Protein AF-A0A498QT45-F1 (afdb_monomer)

Radius of gyration: 14.5 Å; Cα contacts (8 Å, |Δi|>4): 185; chains: 1; bounding box: 38×26×42 Å

InterPro domains:
  IPR028953 Immunity protein IFT-like [PF15598] (2-113)

Structure (mmCIF, N/CA/C/O backbone):
data_AF-A0A498QT45-F1
#
_entry.id   AF-A0A498QT45-F1
#
loop_
_atom_site.group_PDB
_atom_site.id
_atom_site.type_symbol
_atom_site.label_atom_id
_atom_site.label_alt_id
_atom_site.label_comp_id
_atom_site.label_asym_id
_atom_site.label_entity_id
_atom_site.label_seq_id
_atom_site.pdbx_PDB_ins_code
_atom_site.Cartn_x
_atom_site.Cartn_y
_atom_site.Cartn_z
_atom_site.occupancy
_atom_site.B_iso_or_equiv
_atom_site.auth_seq_id
_atom_site.auth_comp_id
_atom_site.auth_asym_id
_atom_site.auth_atom_id
_atom_site.pdbx_PDB_model_num
ATOM 1 N N . MET A 1 1 ? 22.114 -1.748 15.831 1.00 70.56 1 MET A N 1
ATOM 2 C CA . MET A 1 1 ? 20.690 -1.880 15.454 1.00 70.56 1 MET A CA 1
ATOM 3 C C . MET A 1 1 ? 19.897 -1.019 16.423 1.00 70.56 1 MET A C 1
ATOM 5 O O . MET A 1 1 ? 20.244 -1.027 17.597 1.00 70.56 1 MET A O 1
ATOM 9 N N . GLY A 1 2 ? 18.968 -0.200 15.927 1.00 89.06 2 GLY A N 1
ATOM 10 C CA . GLY A 1 2 ? 18.097 0.628 16.772 1.00 89.06 2 GLY A CA 1
ATOM 11 C C . GLY A 1 2 ? 16.901 -0.167 17.312 1.00 89.06 2 GLY A C 1
ATOM 12 O O . GLY A 1 2 ? 16.782 -1.348 16.981 1.00 89.06 2 GLY A O 1
ATOM 13 N N . PRO A 1 3 ? 16.035 0.459 18.126 1.00 92.56 3 PRO A N 1
ATOM 14 C CA . PRO A 1 3 ? 14.794 -0.164 18.578 1.00 92.56 3 PRO A CA 1
ATOM 15 C C . PRO A 1 3 ? 13.877 -0.506 17.395 1.00 92.56 3 PRO A C 1
ATOM 17 O O . PRO A 1 3 ? 13.946 0.116 16.334 1.00 92.56 3 PRO A O 1
ATOM 20 N N . GLU A 1 4 ? 13.019 -1.508 17.581 1.00 92.00 4 GLU A N 1
ATOM 21 C CA . GLU A 1 4 ? 11.985 -1.836 16.602 1.00 92.00 4 GLU A CA 1
ATOM 22 C C . GLU A 1 4 ? 10.940 -0.719 16.526 1.00 92.00 4 GLU A C 1
ATOM 24 O O . GLU A 1 4 ? 10.606 -0.070 17.520 1.00 92.00 4 GLU A O 1
ATOM 29 N N . HIS A 1 5 ? 10.418 -0.498 15.322 1.00 89.81 5 HIS A N 1
ATOM 30 C CA . HIS A 1 5 ? 9.399 0.506 15.062 1.00 89.81 5 HIS A CA 1
ATOM 31 C C . HIS A 1 5 ? 8.236 -0.128 14.313 1.00 89.81 5 HIS A C 1
ATOM 33 O O . HIS A 1 5 ? 8.436 -0.888 13.366 1.00 89.81 5 HIS A O 1
ATOM 39 N N . PHE A 1 6 ? 7.018 0.223 14.723 1.00 93.88 6 PHE A N 1
ATOM 40 C CA . PHE A 1 6 ? 5.808 -0.198 14.034 1.00 93.88 6 PHE A CA 1
ATOM 41 C C . PHE A 1 6 ? 5.762 0.403 12.626 1.00 93.88 6 PHE A C 1
ATOM 43 O O . PHE A 1 6 ? 5.891 1.618 12.461 1.00 93.88 6 PHE A O 1
ATOM 50 N N . ILE A 1 7 ? 5.561 -0.451 11.624 1.00 93.38 7 ILE A N 1
ATOM 51 C CA . ILE A 1 7 ? 5.516 -0.050 10.216 1.00 93.38 7 ILE A CA 1
ATOM 52 C C . ILE A 1 7 ? 4.100 -0.167 9.664 1.00 93.38 7 ILE A C 1
ATOM 54 O O . ILE A 1 7 ? 3.571 0.807 9.137 1.00 93.38 7 ILE A O 1
ATOM 58 N N . LEU A 1 8 ? 3.506 -1.356 9.758 1.00 97.44 8 LEU A N 1
ATOM 59 C CA . LEU A 1 8 ? 2.193 -1.637 9.202 1.00 97.44 8 LEU A CA 1
ATOM 60 C C . LEU A 1 8 ? 1.561 -2.830 9.923 1.00 97.44 8 LEU A C 1
ATOM 62 O O . LEU A 1 8 ? 2.251 -3.809 10.205 1.00 97.44 8 LEU A O 1
ATOM 66 N N . ALA A 1 9 ? 0.248 -2.779 10.114 1.00 98.19 9 ALA A N 1
ATOM 67 C CA . ALA A 1 9 ? -0.596 -3.942 10.349 1.00 98.19 9 ALA A CA 1
ATOM 68 C C . ALA A 1 9 ? -1.752 -3.948 9.341 1.00 98.19 9 ALA A C 1
ATOM 70 O O . ALA A 1 9 ? -2.197 -2.895 8.889 1.00 98.19 9 ALA A O 1
ATOM 71 N N . ALA A 1 10 ? -2.250 -5.127 8.986 1.00 98.25 10 ALA A N 1
ATOM 72 C CA . ALA A 1 10 ? -3.431 -5.283 8.145 1.00 98.25 10 ALA A CA 1
ATOM 73 C C . ALA A 1 10 ? -4.184 -6.563 8.540 1.00 98.25 10 ALA A C 1
ATOM 75 O O . ALA A 1 10 ? -3.547 -7.520 8.984 1.00 98.25 10 ALA A O 1
ATOM 76 N N . PRO A 1 11 ? -5.517 -6.611 8.375 1.00 97.44 11 PRO A N 1
ATOM 77 C CA . PRO A 1 11 ? -6.318 -7.774 8.750 1.00 97.44 11 PRO A CA 1
ATOM 78 C C . PRO A 1 11 ? -6.206 -8.941 7.757 1.00 97.44 11 PRO A C 1
ATOM 80 O O . PRO A 1 11 ? -6.685 -10.032 8.057 1.00 97.44 11 PRO A O 1
ATOM 83 N N . SER A 1 12 ? -5.607 -8.740 6.576 1.00 97.19 12 SER A N 1
ATOM 84 C CA . SER A 1 12 ? -5.450 -9.778 5.553 1.00 97.19 12 SER A CA 1
ATOM 85 C C . SER A 1 12 ? -4.010 -9.885 5.052 1.00 97.19 12 SER A C 1
ATOM 87 O O . SER A 1 12 ? -3.308 -8.884 4.882 1.00 97.19 12 SER A O 1
ATOM 89 N N . MET A 1 13 ? -3.585 -11.118 4.762 1.00 97.44 13 MET A N 1
ATOM 90 C CA . MET A 1 13 ? -2.274 -11.382 4.162 1.00 97.44 13 MET A CA 1
ATOM 91 C C . MET A 1 13 ? -2.156 -10.827 2.741 1.00 97.44 13 MET A C 1
ATOM 93 O O . MET A 1 13 ? -1.094 -10.328 2.393 1.00 97.44 13 MET A O 1
ATOM 97 N N . ASP A 1 14 ? -3.242 -10.813 1.963 1.00 97.00 14 ASP A N 1
ATOM 98 C CA . ASP A 1 14 ? -3.266 -10.187 0.631 1.00 97.00 14 ASP A CA 1
ATOM 99 C C . ASP A 1 14 ? -2.838 -8.707 0.689 1.00 97.00 14 ASP A C 1
ATOM 101 O O . ASP A 1 14 ? -1.993 -8.263 -0.091 1.00 97.00 14 ASP A O 1
ATOM 105 N N . THR A 1 15 ? -3.325 -7.951 1.680 1.00 98.06 15 THR A N 1
ATOM 106 C CA . THR A 1 15 ? -2.898 -6.560 1.893 1.00 98.06 15 THR A CA 1
ATOM 107 C C . THR A 1 15 ? -1.417 -6.465 2.264 1.00 98.06 15 THR A C 1
ATOM 109 O O . THR A 1 15 ? -0.708 -5.596 1.750 1.00 98.06 15 THR A O 1
ATOM 112 N N . ILE A 1 16 ? -0.930 -7.354 3.138 1.00 98.25 16 ILE A N 1
ATOM 113 C CA . ILE A 1 16 ? 0.484 -7.398 3.542 1.00 98.25 16 ILE A CA 1
ATOM 114 C C . ILE A 1 16 ? 1.396 -7.711 2.347 1.00 98.25 16 ILE A C 1
ATOM 116 O O . ILE A 1 16 ? 2.438 -7.075 2.176 1.00 98.25 16 ILE A O 1
ATOM 120 N N . GLU A 1 17 ? 1.007 -8.647 1.486 1.00 98.19 17 GLU A N 1
ATOM 121 C CA . GLU A 1 17 ? 1.771 -9.001 0.291 1.00 98.19 17 GLU A CA 1
ATOM 122 C C . GLU A 1 17 ? 1.822 -7.837 -0.702 1.00 98.19 17 GLU A C 1
ATOM 124 O O . GLU A 1 17 ? 2.914 -7.419 -1.103 1.00 98.19 17 GLU A O 1
ATOM 129 N N . LYS A 1 18 ? 0.669 -7.238 -1.031 1.00 98.25 18 LYS A N 1
ATOM 130 C CA . LYS A 1 18 ? 0.596 -6.048 -1.898 1.00 98.25 18 LYS A CA 1
ATOM 131 C C . LYS A 1 18 ? 1.439 -4.898 -1.355 1.00 98.25 18 LYS A C 1
ATOM 133 O O . LYS A 1 18 ? 2.147 -4.234 -2.118 1.00 98.25 18 LYS A O 1
ATOM 138 N N . TYR A 1 19 ? 1.431 -4.701 -0.036 1.00 97.88 19 TYR A N 1
ATOM 139 C CA . TYR A 1 19 ? 2.299 -3.734 0.621 1.00 97.88 19 TYR A CA 1
ATOM 140 C C . TYR A 1 19 ? 3.782 -4.023 0.372 1.00 97.88 19 TYR A C 1
ATOM 142 O O . TYR A 1 19 ? 4.516 -3.123 -0.041 1.00 97.88 19 TYR A O 1
ATOM 150 N N . PHE A 1 20 ? 4.243 -5.258 0.584 1.00 97.94 20 PHE A N 1
ATOM 151 C CA . PHE A 1 20 ? 5.652 -5.596 0.393 1.00 97.94 20 PHE A CA 1
ATOM 152 C C . PHE A 1 20 ? 6.092 -5.494 -1.067 1.00 97.94 20 PHE A C 1
ATOM 154 O O . PHE A 1 20 ? 7.143 -4.901 -1.336 1.00 97.94 20 PHE A O 1
ATOM 161 N N . PHE A 1 21 ? 5.292 -5.988 -2.015 1.00 97.00 21 PHE A N 1
ATOM 162 C CA . PHE A 1 21 ? 5.597 -5.847 -3.440 1.00 97.00 21 PHE A CA 1
ATOM 163 C C . PHE A 1 21 ? 5.678 -4.374 -3.851 1.00 97.00 21 PHE A C 1
ATOM 165 O O . PHE A 1 21 ? 6.669 -3.957 -4.457 1.00 97.00 21 PHE A O 1
ATOM 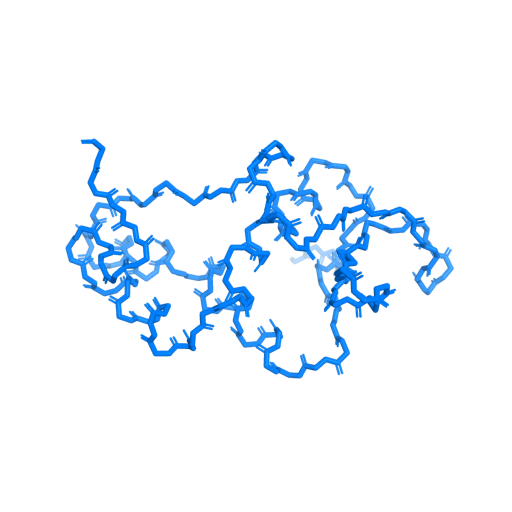172 N N . GLY A 1 22 ? 4.712 -3.554 -3.431 1.00 95.12 22 GLY A N 1
ATOM 173 C CA . GLY A 1 22 ? 4.727 -2.112 -3.670 1.00 95.12 22 GLY A CA 1
ATOM 174 C C . GLY A 1 22 ? 5.926 -1.400 -3.029 1.00 95.12 22 GLY A C 1
ATOM 175 O O . GLY A 1 22 ? 6.601 -0.593 -3.677 1.00 95.12 22 GLY A O 1
ATOM 176 N N . ARG A 1 23 ? 6.242 -1.722 -1.767 1.00 95.12 23 ARG A N 1
ATOM 177 C CA . ARG A 1 23 ? 7.352 -1.129 -0.997 1.00 95.12 23 ARG A CA 1
ATOM 178 C C . ARG A 1 23 ? 8.709 -1.434 -1.622 1.00 95.12 23 ARG A C 1
ATOM 180 O O . ARG A 1 23 ? 9.550 -0.538 -1.727 1.00 95.12 23 ARG A O 1
ATOM 187 N N . PHE A 1 24 ? 8.939 -2.678 -2.038 1.00 95.94 24 PHE A N 1
ATOM 188 C CA . PHE A 1 24 ? 10.239 -3.112 -2.554 1.00 95.94 24 PHE A CA 1
ATOM 189 C C . PHE A 1 24 ? 10.404 -2.934 -4.066 1.00 95.94 24 PHE A C 1
ATOM 191 O O . PHE A 1 24 ? 11.531 -3.019 -4.561 1.00 95.94 24 PHE A O 1
ATOM 198 N N . CYS A 1 25 ? 9.338 -2.579 -4.786 1.00 95.38 25 CYS A N 1
ATOM 199 C CA . CYS A 1 25 ? 9.347 -2.326 -6.225 1.00 95.38 25 CYS A CA 1
ATOM 200 C C 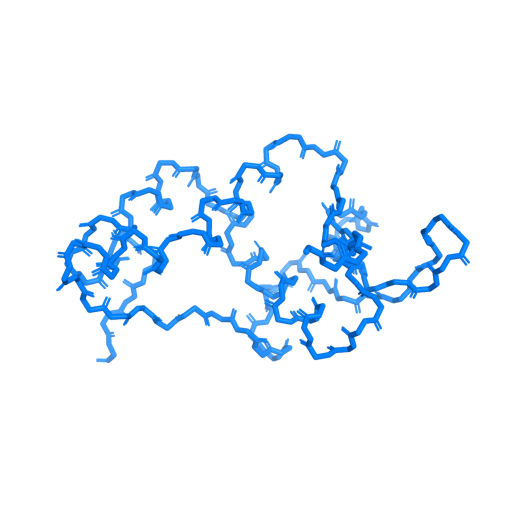. CYS A 1 25 ? 10.503 -1.419 -6.681 1.00 95.38 25 CYS A C 1
ATOM 202 O O . CYS A 1 25 ? 11.300 -1.784 -7.543 1.00 95.38 25 CYS A O 1
ATOM 204 N N . GLN A 1 26 ? 10.675 -0.252 -6.050 1.00 94.62 26 GLN A N 1
ATO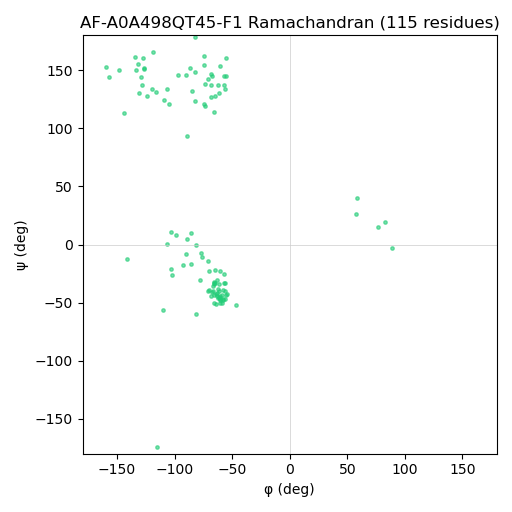M 205 C CA . GLN A 1 26 ? 11.741 0.696 -6.412 1.00 94.62 26 GLN A CA 1
ATOM 206 C C . GLN A 1 26 ? 13.147 0.144 -6.143 1.00 94.62 26 GLN A C 1
ATOM 208 O O . GLN A 1 26 ? 14.091 0.465 -6.866 1.00 94.62 26 GLN A O 1
ATOM 213 N N . ALA A 1 27 ? 13.308 -0.687 -5.109 1.00 96.62 27 ALA A N 1
ATOM 214 C CA . ALA A 1 27 ? 14.586 -1.326 -4.812 1.00 96.62 27 ALA A CA 1
ATOM 215 C C . ALA A 1 27 ? 14.929 -2.396 -5.860 1.00 96.62 27 ALA A C 1
ATOM 217 O O . ALA A 1 27 ? 16.082 -2.471 -6.289 1.00 96.62 27 ALA A O 1
ATOM 218 N N . ILE A 1 28 ? 13.934 -3.173 -6.306 1.00 95.56 28 ILE A N 1
ATOM 219 C CA . ILE A 1 28 ? 14.064 -4.136 -7.409 1.00 95.56 28 ILE A CA 1
ATOM 220 C C . ILE A 1 28 ? 14.465 -3.407 -8.695 1.00 95.56 28 ILE A C 1
ATOM 222 O O . ILE A 1 28 ? 15.464 -3.772 -9.314 1.00 95.56 28 ILE A O 1
ATOM 226 N N . ARG A 1 29 ? 13.752 -2.329 -9.046 1.00 96.94 29 ARG A N 1
ATOM 227 C CA . ARG A 1 29 ? 14.040 -1.508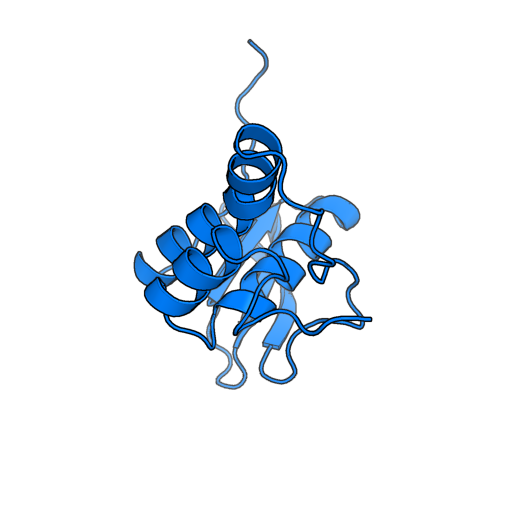 -10.232 1.00 96.94 29 ARG A CA 1
ATOM 228 C C . ARG A 1 29 ? 15.447 -0.934 -10.213 1.00 96.94 29 ARG A C 1
ATOM 230 O O . ARG A 1 29 ? 16.174 -1.079 -11.187 1.00 96.94 29 ARG A O 1
ATOM 237 N N . ARG A 1 30 ? 15.870 -0.369 -9.077 1.00 97.00 30 ARG A N 1
ATOM 238 C CA . ARG A 1 30 ? 17.227 0.167 -8.903 1.00 97.00 30 ARG A CA 1
ATOM 239 C C . ARG A 1 30 ? 18.302 -0.896 -9.128 1.00 97.00 30 ARG A C 1
ATOM 241 O O . ARG A 1 30 ? 19.293 -0.607 -9.782 1.00 97.00 30 ARG A O 1
ATOM 248 N N . LYS A 1 31 ? 18.121 -2.110 -8.593 1.00 97.50 31 LYS A N 1
ATOM 249 C CA . LYS A 1 31 ? 19.074 -3.220 -8.786 1.00 97.50 31 LYS A CA 1
ATOM 250 C C . LYS A 1 31 ? 19.164 -3.691 -10.242 1.00 97.50 31 LYS A C 1
ATOM 252 O O . LYS A 1 31 ? 20.155 -4.311 -10.598 1.00 97.50 31 LYS A O 1
ATOM 257 N N . ARG A 1 32 ? 18.134 -3.426 -11.045 1.00 96.62 32 ARG A N 1
ATOM 258 C CA . ARG A 1 32 ? 18.049 -3.773 -12.470 1.00 96.62 32 ARG A CA 1
ATOM 259 C C . ARG A 1 32 ? 18.282 -2.576 -13.395 1.00 96.62 32 ARG A C 1
ATOM 261 O O . ARG A 1 32 ? 17.986 -2.674 -14.576 1.00 96.62 32 ARG A O 1
ATOM 268 N N . GLU A 1 33 ? 18.742 -1.449 -12.849 1.00 97.31 33 GLU A N 1
ATOM 269 C CA . GLU A 1 33 ? 19.010 -0.216 -13.603 1.00 97.31 33 GLU A CA 1
ATOM 270 C C . GLU A 1 33 ? 17.786 0.329 -14.369 1.00 97.31 33 GLU A C 1
ATOM 272 O O . GLU A 1 33 ? 17.912 1.068 -15.343 1.00 97.31 33 GLU A O 1
ATOM 277 N N . LEU A 1 34 ? 16.576 0.013 -13.894 1.00 96.75 34 LEU A N 1
ATOM 278 C CA . LEU A 1 34 ? 15.333 0.500 -14.487 1.00 96.75 34 LEU A CA 1
ATOM 279 C C . LEU A 1 34 ? 15.000 1.924 -13.999 1.00 96.75 34 LEU A C 1
ATOM 281 O O . LEU A 1 34 ? 15.257 2.257 -12.833 1.00 96.75 34 LEU A O 1
ATOM 285 N N . PRO A 1 35 ? 14.350 2.761 -14.835 1.00 95.25 35 PRO A N 1
ATOM 286 C CA . PRO A 1 35 ? 13.908 4.098 -14.444 1.00 95.25 35 PRO A CA 1
ATOM 287 C C . PRO A 1 35 ? 13.019 4.091 -13.194 1.00 95.25 35 PRO A C 1
ATOM 289 O O . PRO A 1 35 ? 12.203 3.187 -13.000 1.00 95.25 35 PRO A O 1
ATOM 292 N N . ARG A 1 36 ? 13.125 5.122 -12.348 1.00 93.44 36 ARG A N 1
ATOM 293 C CA . ARG A 1 36 ? 12.259 5.263 -11.164 1.00 93.44 36 ARG A CA 1
ATOM 294 C C . ARG A 1 36 ? 10.817 5.557 -11.563 1.00 93.44 36 ARG A C 1
ATOM 296 O O . ARG A 1 36 ? 10.561 6.432 -12.386 1.00 93.44 36 ARG A O 1
ATOM 303 N N . LEU A 1 37 ? 9.882 4.901 -10.885 1.00 93.81 37 LEU A N 1
ATOM 304 C CA . LEU A 1 37 ? 8.447 5.136 -11.061 1.00 93.81 37 LEU A CA 1
ATOM 305 C C . LEU A 1 37 ? 7.962 6.276 -10.166 1.00 93.81 37 LEU A C 1
ATOM 307 O O . LEU A 1 37 ? 8.514 6.511 -9.089 1.00 93.81 37 LEU A O 1
ATOM 311 N N . ARG A 1 38 ? 6.911 6.979 -10.589 1.00 93.06 38 ARG A N 1
ATOM 312 C CA . ARG A 1 38 ? 6.202 7.940 -9.736 1.00 93.06 38 ARG A CA 1
ATOM 313 C C . ARG A 1 38 ? 5.097 7.211 -8.985 1.00 93.06 38 ARG A C 1
ATOM 315 O O . ARG A 1 38 ? 3.998 7.051 -9.498 1.00 93.06 38 ARG A O 1
ATOM 322 N N . ILE A 1 39 ? 5.424 6.760 -7.782 1.00 93.19 39 ILE A N 1
ATOM 323 C CA . ILE A 1 39 ? 4.466 6.126 -6.879 1.00 93.19 39 ILE A CA 1
ATOM 324 C C . ILE A 1 39 ? 3.740 7.225 -6.087 1.00 93.19 39 ILE A C 1
ATOM 326 O O . ILE A 1 39 ? 4.425 8.112 -5.567 1.00 93.19 39 ILE A O 1
ATOM 330 N N . PRO A 1 40 ? 2.399 7.188 -5.990 1.00 94.81 40 PRO A N 1
ATOM 331 C CA . PRO A 1 40 ? 1.633 8.104 -5.151 1.00 94.81 40 PRO A CA 1
ATOM 332 C C . PRO A 1 40 ? 2.080 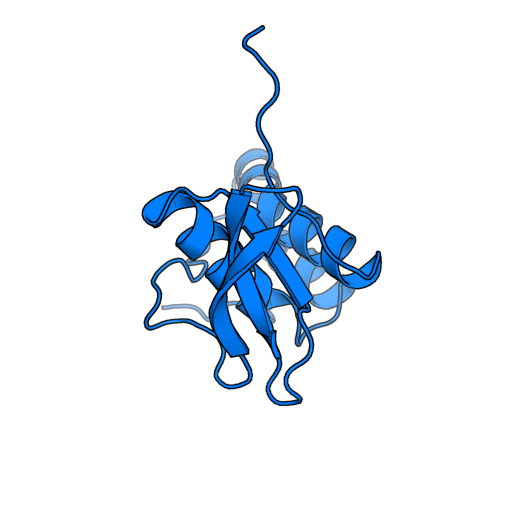8.059 -3.687 1.00 94.81 40 PRO A C 1
ATOM 334 O O . PRO A 1 40 ? 2.248 6.980 -3.120 1.00 94.81 40 PRO A O 1
ATOM 337 N N . VAL A 1 41 ? 2.270 9.230 -3.081 1.00 95.56 41 VAL A N 1
ATOM 338 C CA . VAL A 1 41 ? 2.651 9.365 -1.658 1.00 95.56 41 VAL A CA 1
ATOM 339 C C . VAL A 1 41 ? 1.960 10.534 -0.959 1.00 95.56 41 VAL A C 1
ATOM 341 O O . VAL A 1 41 ? 2.019 10.631 0.262 1.00 95.56 41 VAL A O 1
ATOM 344 N N . LEU A 1 42 ? 1.329 11.434 -1.713 1.00 96.56 42 LEU A N 1
ATOM 345 C CA . LEU A 1 42 ? 0.642 12.595 -1.159 1.00 96.56 42 LEU A CA 1
ATOM 346 C C . LEU A 1 42 ? -0.819 12.258 -0.868 1.00 96.56 42 LEU A C 1
ATOM 348 O O . LEU A 1 42 ? -1.437 11.492 -1.608 1.00 96.56 42 LEU A O 1
ATOM 352 N N . ARG A 1 43 ? -1.387 12.848 0.187 1.00 96.00 43 ARG A N 1
ATOM 353 C CA . ARG A 1 43 ? -2.757 12.554 0.638 1.00 96.00 43 ARG A CA 1
ATOM 354 C C . ARG A 1 43 ? -3.798 12.800 -0.456 1.00 96.00 43 ARG A C 1
ATOM 356 O O . ARG A 1 43 ? -4.776 12.071 -0.545 1.00 96.00 43 ARG A O 1
ATOM 363 N N . GLU A 1 44 ? -3.561 13.780 -1.319 1.00 96.50 44 GLU A N 1
ATOM 364 C CA . GLU A 1 44 ? -4.437 14.155 -2.434 1.00 96.50 44 GLU A CA 1
ATOM 365 C C . GLU A 1 44 ? -4.439 13.107 -3.558 1.00 96.50 44 GLU A C 1
ATOM 367 O O . GLU A 1 44 ? -5.296 13.135 -4.435 1.00 96.50 44 GLU A O 1
ATOM 372 N N . GLN A 1 45 ? -3.474 12.184 -3.546 1.00 96.38 45 GLN A N 1
ATOM 373 C CA . GLN A 1 45 ? -3.347 11.085 -4.503 1.00 96.38 45 GLN A CA 1
ATOM 374 C C . GLN A 1 45 ? -3.909 9.766 -3.958 1.00 96.38 45 GLN A C 1
ATOM 376 O O . GLN A 1 45 ? -3.691 8.715 -4.565 1.00 96.38 45 GLN A O 1
ATOM 381 N N . LEU A 1 46 ? -4.577 9.803 -2.802 1.00 97.12 46 LEU A N 1
ATOM 382 C CA . LEU A 1 46 ? -5.231 8.639 -2.222 1.00 97.12 46 LEU A CA 1
ATOM 383 C C . LEU A 1 46 ? -6.245 8.058 -3.215 1.00 97.12 46 LEU A C 1
ATOM 385 O O . LEU A 1 46 ? -6.986 8.798 -3.866 1.00 97.12 46 LEU A O 1
ATOM 389 N N . ALA A 1 47 ? -6.274 6.731 -3.340 1.00 96.12 47 ALA A N 1
ATOM 390 C CA . ALA A 1 47 ? -7.219 6.087 -4.240 1.00 96.12 47 ALA A CA 1
ATOM 391 C C . ALA A 1 47 ? -8.677 6.384 -3.798 1.00 96.12 47 ALA A C 1
ATOM 393 O O . ALA A 1 47 ? -8.967 6.294 -2.605 1.00 96.12 47 ALA A O 1
ATOM 394 N N . PRO A 1 48 ? -9.609 6.697 -4.726 1.00 93.06 48 PRO A N 1
ATOM 395 C CA . PRO A 1 48 ? -10.930 7.258 -4.396 1.00 93.06 48 PRO A CA 1
ATOM 396 C C . PRO A 1 48 ? -11.805 6.435 -3.442 1.00 93.06 48 PRO A C 1
ATOM 398 O O . PRO A 1 48 ? -12.657 6.992 -2.760 1.00 93.06 48 PRO A O 1
ATOM 401 N N . ASN A 1 49 ? -11.604 5.116 -3.389 1.00 94.81 49 ASN A N 1
ATOM 402 C CA . ASN A 1 49 ? -12.392 4.206 -2.551 1.00 94.81 49 ASN A CA 1
ATOM 403 C C . ASN A 1 49 ? -11.859 4.097 -1.115 1.00 94.81 49 ASN A C 1
ATOM 405 O O . ASN A 1 49 ? -12.288 3.219 -0.369 1.00 94.81 49 ASN A O 1
ATOM 409 N N . PHE A 1 50 ? -10.911 4.954 -0.734 1.00 97.75 50 PHE A N 1
ATOM 410 C CA . PHE A 1 50 ? -10.300 4.938 0.583 1.00 97.75 50 PHE A CA 1
ATOM 411 C C . PHE A 1 50 ? -10.263 6.327 1.211 1.00 97.75 50 PHE A C 1
ATOM 413 O O . PHE A 1 50 ? -10.206 7.348 0.530 1.00 97.75 50 PHE A O 1
ATOM 420 N N . HIS A 1 51 ? -10.221 6.353 2.537 1.00 97.88 51 HIS A N 1
ATOM 421 C CA . HIS A 1 51 ? -9.856 7.530 3.316 1.00 97.88 51 HIS A CA 1
ATOM 422 C C . HIS A 1 51 ? -8.877 7.142 4.427 1.00 97.88 51 HIS A C 1
ATOM 424 O O . HIS A 1 51 ? -8.741 5.968 4.771 1.00 97.88 51 HIS A O 1
ATOM 430 N N . ILE A 1 52 ? -8.167 8.132 4.967 1.00 98.19 52 ILE A N 1
ATOM 431 C CA . ILE A 1 52 ? -7.264 7.948 6.107 1.00 98.19 52 ILE A CA 1
ATOM 432 C C . ILE A 1 52 ? -7.882 8.620 7.323 1.00 98.19 52 ILE A C 1
ATOM 434 O O . ILE A 1 52 ? -8.144 9.827 7.298 1.00 98.19 52 ILE A O 1
ATOM 438 N N . ASP A 1 53 ? -8.047 7.835 8.375 1.00 97.69 53 ASP A N 1
ATOM 439 C CA . ASP A 1 53 ? -8.575 8.243 9.670 1.00 97.69 53 ASP A CA 1
ATOM 440 C C . ASP A 1 53 ? -7.525 8.026 10.772 1.00 97.69 53 ASP A C 1
ATOM 442 O O . ASP A 1 53 ? -6.519 7.347 10.548 1.00 97.69 53 ASP A O 1
ATOM 446 N N . ILE A 1 54 ? -7.738 8.603 11.952 1.00 97.94 54 ILE A N 1
ATOM 447 C CA . ILE A 1 54 ? -6.925 8.330 13.143 1.00 97.94 54 ILE A CA 1
ATOM 448 C C . ILE A 1 54 ? -7.746 7.435 14.065 1.00 97.94 54 ILE A C 1
ATOM 450 O O . ILE A 1 54 ? -8.845 7.804 14.470 1.00 97.94 54 ILE A O 1
ATOM 454 N N . ARG A 1 55 ? -7.223 6.250 14.383 1.00 97.31 55 ARG A N 1
ATOM 455 C CA . ARG A 1 55 ? -7.879 5.293 15.281 1.00 97.31 55 ARG A CA 1
ATOM 456 C C . ARG A 1 55 ? -6.888 4.750 16.294 1.00 97.31 55 ARG A C 1
ATOM 458 O O . ARG A 1 55 ? -5.706 4.609 15.981 1.00 97.31 55 ARG A O 1
ATOM 465 N N . ASP A 1 56 ? -7.394 4.404 17.471 1.00 97.19 56 ASP A N 1
ATOM 466 C CA . ASP A 1 56 ? -6.623 3.639 18.442 1.00 97.19 56 ASP A CA 1
ATOM 467 C C . ASP A 1 56 ? -6.255 2.271 17.852 1.00 97.19 56 ASP A C 1
ATOM 469 O O . ASP A 1 56 ? -7.101 1.552 17.310 1.00 97.19 56 ASP A O 1
ATOM 473 N N . PHE A 1 57 ? -4.975 1.929 17.947 1.00 96.75 57 PHE A N 1
ATOM 474 C CA . PHE A 1 57 ? -4.469 0.601 17.651 1.00 96.75 57 PHE A CA 1
ATOM 475 C C . PHE A 1 57 ? -3.326 0.274 18.611 1.00 96.75 57 PHE A C 1
ATOM 477 O O . PHE A 1 57 ? -2.256 0.894 18.568 1.00 96.75 57 PHE A O 1
ATOM 484 N N . GLU A 1 58 ? -3.573 -0.715 19.472 1.00 94.31 58 GLU A N 1
ATOM 485 C CA . GLU A 1 58 ? -2.676 -1.128 20.559 1.00 94.31 58 GLU A CA 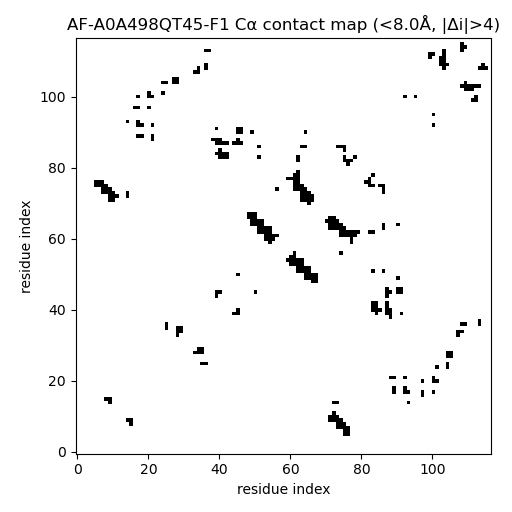1
ATOM 486 C C . GLU A 1 58 ? -2.368 0.014 21.548 1.00 94.31 58 GLU A C 1
ATOM 488 O O . GLU A 1 58 ? -1.235 0.165 22.007 1.00 94.31 58 GLU A O 1
ATOM 493 N N . GLY A 1 59 ? -3.376 0.833 21.882 1.00 95.19 59 GLY A N 1
ATOM 494 C CA . GLY A 1 59 ? -3.240 1.931 22.847 1.00 95.19 59 GLY A CA 1
ATOM 495 C C . GLY A 1 59 ? -2.520 3.167 22.300 1.00 95.19 59 GLY A C 1
ATOM 496 O O . GLY A 1 59 ? -2.052 4.003 23.076 1.00 95.19 59 GLY A O 1
ATOM 497 N N . VAL A 1 60 ? -2.365 3.262 20.976 1.00 95.88 60 VAL A N 1
ATOM 498 C CA . VAL A 1 60 ? -1.732 4.388 20.287 1.00 95.88 60 VAL A CA 1
ATOM 499 C C . VAL A 1 60 ? -2.637 4.849 19.153 1.00 95.88 60 VAL A C 1
ATOM 501 O O . VAL A 1 60 ? -3.027 4.048 18.305 1.00 95.88 60 VAL A O 1
ATOM 504 N N . ASP A 1 61 ? -2.890 6.153 19.083 1.00 97.75 61 ASP A N 1
ATOM 505 C CA . ASP A 1 61 ? -3.567 6.773 17.946 1.00 97.75 61 ASP A CA 1
ATOM 506 C C . ASP A 1 61 ? -2.697 6.667 16.689 1.00 97.75 61 ASP A C 1
ATOM 508 O O . ASP A 1 61 ? -1.602 7.236 16.598 1.00 97.75 61 ASP A O 1
ATOM 512 N N . ARG A 1 62 ? -3.177 5.909 15.703 1.00 98.12 62 ARG A N 1
ATOM 513 C CA . ARG A 1 62 ? -2.458 5.597 14.468 1.00 98.12 62 ARG A CA 1
ATOM 514 C C . ARG A 1 62 ? -3.279 5.935 13.240 1.00 98.12 62 ARG A C 1
ATOM 516 O O . ARG A 1 62 ? -4.509 5.879 13.235 1.00 98.12 62 ARG A O 1
ATOM 523 N N . LEU A 1 63 ? -2.568 6.240 12.158 1.00 98.50 63 LEU A N 1
ATOM 524 C CA . LEU A 1 63 ? -3.192 6.424 10.858 1.00 98.50 63 LEU A CA 1
ATOM 525 C C . LEU A 1 63 ? -3.724 5.085 10.359 1.00 98.50 63 LEU A C 1
ATOM 527 O O . LEU A 1 63 ? -2.983 4.106 10.270 1.00 98.50 63 LEU A O 1
ATOM 531 N N . THR A 1 64 ? -4.998 5.063 9.996 1.00 98.62 64 THR A N 1
ATOM 532 C CA . THR A 1 64 ? -5.695 3.871 9.526 1.00 98.62 64 THR A CA 1
ATOM 533 C C . THR A 1 64 ? -6.303 4.147 8.160 1.00 98.62 64 THR A C 1
ATOM 535 O O . THR A 1 64 ? -7.018 5.129 7.972 1.00 98.62 64 THR A O 1
ATOM 538 N N . LEU A 1 65 ? -6.013 3.278 7.195 1.00 98.62 65 LEU A N 1
ATOM 539 C CA . LEU A 1 65 ? -6.641 3.282 5.883 1.00 98.62 65 LEU A CA 1
ATOM 540 C C . LEU A 1 65 ? -7.981 2.557 5.986 1.00 98.62 65 LEU A C 1
ATOM 542 O O . LEU A 1 65 ? -8.038 1.396 6.397 1.00 98.62 65 LEU A O 1
ATOM 546 N N . ILE A 1 66 ? -9.045 3.253 5.608 1.00 98.38 66 ILE A N 1
ATOM 547 C CA . ILE A 1 66 ? -10.420 2.776 5.683 1.00 98.38 66 ILE A CA 1
ATOM 548 C C . ILE A 1 66 ? -10.985 2.680 4.269 1.00 98.38 66 ILE A C 1
ATOM 550 O O . ILE A 1 66 ? -10.856 3.609 3.471 1.00 98.38 66 ILE A O 1
ATOM 554 N N . SER A 1 67 ? -11.592 1.539 3.973 1.00 97.06 67 SER A N 1
ATOM 555 C CA . SER A 1 67 ? -12.297 1.234 2.730 1.00 97.06 67 SER A CA 1
ATOM 556 C C . SER A 1 67 ? -13.660 1.950 2.664 1.00 97.06 67 SER A C 1
ATOM 558 O O . SER A 1 67 ? -14.195 2.396 3.680 1.00 97.06 67 SER A O 1
ATOM 560 N N . SER A 1 68 ? -14.247 2.074 1.471 1.00 94.00 68 SER A N 1
ATOM 561 C CA . SER A 1 68 ? -15.553 2.718 1.253 1.00 94.00 68 SER A CA 1
ATOM 562 C C . SER A 1 68 ? -16.716 2.046 1.991 1.00 94.00 68 SER A C 1
ATOM 564 O O . SER A 1 68 ? -17.728 2.690 2.251 1.00 94.00 68 SER A O 1
ATOM 566 N N . ASP A 1 69 ? -16.581 0.766 2.340 1.00 94.06 69 ASP A N 1
ATOM 567 C CA . ASP A 1 69 ? -17.540 0.023 3.170 1.00 94.06 69 ASP A CA 1
ATOM 568 C C . ASP A 1 69 ? -17.365 0.266 4.686 1.00 94.06 69 ASP A C 1
ATOM 570 O O . ASP A 1 69 ? -18.115 -0.276 5.495 1.00 94.06 69 ASP A O 1
ATOM 574 N N . GLY A 1 70 ? -16.385 1.087 5.082 1.00 95.06 70 GLY A N 1
ATOM 575 C CA . GLY A 1 70 ? -16.066 1.409 6.472 1.00 95.06 70 GLY A CA 1
ATOM 576 C C . GLY A 1 70 ? -15.069 0.455 7.141 1.00 95.06 70 GLY A C 1
ATOM 577 O O . GLY A 1 70 ? -14.679 0.701 8.289 1.00 95.06 70 GLY A O 1
ATOM 578 N N . ALA A 1 71 ? -14.618 -0.601 6.456 1.00 96.56 71 ALA A N 1
ATOM 579 C CA . ALA A 1 71 ? -13.659 -1.553 7.003 1.00 96.56 71 ALA A CA 1
ATOM 580 C C . ALA A 1 71 ? -12.241 -0.964 7.078 1.00 96.56 71 ALA A C 1
ATOM 582 O O . ALA A 1 71 ? -11.758 -0.323 6.141 1.00 96.56 71 ALA A O 1
ATOM 583 N N . ALA A 1 72 ? -11.539 -1.220 8.184 1.00 97.75 72 ALA A N 1
ATOM 584 C CA . ALA A 1 72 ? -10.117 -0.911 8.286 1.00 97.75 72 ALA A CA 1
ATOM 585 C C . ALA A 1 72 ? -9.308 -1.921 7.468 1.00 97.75 72 ALA A C 1
ATOM 587 O O . ALA A 1 72 ? -9.368 -3.119 7.729 1.00 97.75 72 ALA A O 1
ATOM 588 N N . VAL A 1 73 ? -8.547 -1.437 6.486 1.00 98.00 73 VAL A N 1
ATOM 589 C CA . VAL A 1 73 ? -7.741 -2.278 5.584 1.00 98.00 73 VAL A CA 1
ATOM 590 C C . VAL A 1 73 ? -6.262 -2.283 5.943 1.00 98.00 73 VAL A C 1
ATOM 592 O O . VAL A 1 73 ? -5.583 -3.265 5.662 1.00 98.00 73 VAL A O 1
ATOM 595 N N . ALA A 1 74 ? -5.752 -1.228 6.580 1.00 98.56 74 ALA A N 1
ATOM 596 C CA . ALA A 1 74 ? -4.394 -1.204 7.113 1.00 98.56 74 ALA A CA 1
ATOM 597 C C . ALA A 1 74 ? -4.230 -0.124 8.187 1.00 98.56 74 ALA A C 1
ATOM 599 O O . ALA A 1 74 ? -4.892 0.908 8.139 1.00 98.56 74 ALA A O 1
ATOM 600 N N . VAL A 1 75 ? -3.299 -0.338 9.109 1.00 98.56 75 VAL A N 1
ATOM 601 C CA . VAL A 1 75 ? -2.868 0.615 10.136 1.00 98.56 75 VAL A CA 1
ATOM 602 C C . VAL A 1 75 ? -1.384 0.883 9.932 1.00 98.56 75 VAL A C 1
ATOM 604 O O . VAL A 1 75 ? -0.610 -0.054 9.758 1.00 98.56 75 VAL A O 1
ATOM 607 N N . SER A 1 76 ? -0.978 2.148 9.958 1.00 98.00 76 SER A N 1
ATOM 608 C CA . SER A 1 76 ? 0.411 2.585 9.801 1.00 98.00 76 SER A CA 1
ATOM 609 C C . SER A 1 76 ? 0.939 3.244 11.082 1.00 98.00 76 SER A C 1
ATOM 611 O O . SER A 1 76 ? 0.291 3.240 12.128 1.00 98.00 76 SER A O 1
ATOM 613 N N . SER A 1 77 ? 2.152 3.788 11.036 1.00 95.56 77 SER A N 1
ATOM 614 C CA . SER A 1 77 ? 2.709 4.610 12.111 1.00 95.56 77 SER A CA 1
ATOM 615 C C . SER A 1 77 ? 1.805 5.806 12.469 1.00 95.56 77 SER A C 1
ATOM 617 O O . SER A 1 77 ? 0.946 6.237 11.697 1.00 95.56 77 SER A O 1
ATOM 619 N N . SER A 1 78 ? 2.020 6.359 13.663 1.00 95.06 78 SER A N 1
ATOM 620 C CA . SER A 1 78 ? 1.398 7.611 14.117 1.00 95.06 78 SER A CA 1
ATOM 621 C C . SER A 1 78 ? 2.053 8.861 13.512 1.00 95.06 78 SER A C 1
ATOM 623 O O . SER A 1 78 ? 1.551 9.970 13.679 1.00 95.06 78 SER A O 1
ATOM 625 N N . ASP A 1 79 ? 3.170 8.701 12.796 1.00 95.38 79 ASP A N 1
ATOM 626 C CA . ASP A 1 79 ? 3.842 9.805 12.123 1.00 95.38 79 ASP A CA 1
ATOM 627 C C . ASP A 1 79 ? 3.045 10.237 10.888 1.00 95.38 79 ASP A C 1
ATOM 629 O O . ASP A 1 79 ? 2.844 9.466 9.946 1.00 95.38 79 ASP A O 1
ATOM 633 N N . SER A 1 80 ? 2.599 11.494 10.891 1.00 93.81 80 SER A N 1
ATOM 634 C CA . SER A 1 80 ? 1.670 12.018 9.890 1.00 93.81 80 SER A CA 1
ATOM 635 C C . SER A 1 80 ? 2.235 11.973 8.471 1.00 93.81 80 SER A C 1
ATOM 637 O O . SER A 1 80 ? 1.485 11.739 7.524 1.00 93.81 80 SER A O 1
ATOM 639 N N . VAL A 1 81 ? 3.546 12.158 8.310 1.00 95.50 81 VAL A N 1
ATOM 640 C CA . VAL A 1 81 ? 4.202 12.232 7.001 1.00 95.50 81 VAL A CA 1
ATOM 641 C C . VAL A 1 81 ? 4.463 10.835 6.447 1.00 95.50 81 VAL A C 1
ATOM 643 O O . VAL A 1 81 ? 3.962 10.485 5.377 1.00 95.50 81 VAL A O 1
ATOM 646 N N . THR A 1 82 ? 5.234 10.020 7.168 1.00 94.81 82 THR A N 1
ATOM 647 C CA . THR A 1 82 ? 5.601 8.671 6.723 1.00 94.81 82 THR A CA 1
ATOM 648 C C . THR A 1 82 ? 4.389 7.757 6.689 1.00 94.81 82 THR A C 1
ATOM 650 O O . THR A 1 82 ? 4.213 7.037 5.709 1.00 94.81 82 THR A O 1
ATOM 653 N N . GLY A 1 83 ? 3.506 7.831 7.686 1.00 96.81 83 GLY A N 1
ATOM 654 C CA . GLY A 1 83 ? 2.324 6.989 7.727 1.00 96.81 83 GLY A CA 1
ATOM 655 C C . GLY A 1 83 ? 1.337 7.314 6.608 1.00 96.81 83 GLY A C 1
ATOM 656 O O . GLY A 1 83 ? 0.843 6.395 5.959 1.00 96.81 83 GLY A O 1
ATOM 657 N N . THR A 1 84 ? 1.129 8.596 6.286 1.00 97.88 84 THR A N 1
ATOM 658 C CA . THR A 1 84 ? 0.314 8.979 5.119 1.00 97.88 84 THR A CA 1
ATOM 659 C C . THR A 1 84 ? 0.936 8.458 3.827 1.00 97.88 84 THR A C 1
ATOM 661 O O . THR A 1 84 ? 0.236 7.858 3.015 1.00 97.88 84 THR A O 1
ATOM 664 N N . ALA A 1 85 ? 2.249 8.626 3.643 1.00 97.00 85 ALA A N 1
ATOM 665 C CA . ALA A 1 85 ? 2.932 8.162 2.439 1.00 97.00 85 ALA A CA 1
ATOM 666 C C . ALA A 1 85 ? 2.851 6.636 2.256 1.00 97.00 85 ALA A C 1
ATOM 668 O O . ALA A 1 85 ? 2.697 6.165 1.126 1.00 97.00 85 ALA A O 1
ATOM 669 N N . GLU A 1 86 ? 2.936 5.858 3.340 1.00 97.06 86 GLU A N 1
ATOM 670 C CA . GLU A 1 86 ? 2.763 4.403 3.280 1.00 97.06 86 GLU A CA 1
ATOM 671 C C . GLU A 1 86 ? 1.325 4.003 2.938 1.00 97.06 86 GLU A C 1
ATOM 673 O O . GLU A 1 86 ? 1.125 3.160 2.062 1.00 97.06 86 GLU A O 1
ATOM 678 N N . LEU A 1 87 ? 0.321 4.632 3.555 1.00 98.19 87 LEU A N 1
ATOM 679 C CA . LEU A 1 87 ? -1.084 4.301 3.302 1.00 98.19 87 LEU A CA 1
ATOM 680 C C . LEU A 1 87 ? -1.559 4.736 1.911 1.00 98.19 87 LEU A C 1
ATOM 682 O O . LEU A 1 87 ? -2.267 3.980 1.249 1.00 98.19 87 LEU A O 1
ATOM 686 N N . VAL A 1 88 ? -1.136 5.909 1.428 1.00 98.00 88 VAL A N 1
ATOM 687 C CA . VAL A 1 88 ? -1.435 6.364 0.059 1.00 98.00 88 VAL A CA 1
ATOM 688 C C . VAL A 1 88 ? -0.851 5.387 -0.956 1.00 98.00 88 VAL A C 1
ATOM 690 O O . VAL A 1 88 ? -1.561 4.924 -1.850 1.00 98.00 88 VAL A O 1
ATOM 693 N N . LYS A 1 89 ? 0.419 5.011 -0.782 1.00 97.00 89 LYS A N 1
ATOM 694 C CA . LYS A 1 89 ? 1.081 4.017 -1.628 1.00 97.00 89 LYS A CA 1
ATOM 695 C C . LYS A 1 89 ? 0.342 2.684 -1.612 1.00 97.00 89 LYS A C 1
ATOM 697 O O . LYS A 1 89 ? 0.110 2.112 -2.671 1.00 97.00 89 LYS A O 1
ATOM 702 N N . LEU A 1 90 ? -0.023 2.186 -0.432 1.00 98.00 90 LEU A N 1
ATOM 703 C CA . LEU A 1 90 ? -0.757 0.932 -0.309 1.00 98.00 90 LEU A CA 1
ATOM 704 C C . LEU A 1 90 ? -2.112 1.009 -1.022 1.00 98.00 90 LEU A C 1
ATOM 706 O O . LEU A 1 90 ? -2.433 0.114 -1.797 1.00 98.00 90 LEU A O 1
ATOM 710 N N . SER A 1 91 ? -2.857 2.106 -0.852 1.00 97.75 91 SER A N 1
ATOM 711 C CA . SER A 1 91 ? -4.160 2.304 -1.504 1.00 97.75 91 SER A CA 1
ATOM 712 C C . SER A 1 91 ? -4.096 2.196 -3.033 1.00 97.75 91 SER A C 1
ATOM 714 O O . SER A 1 91 ? -5.023 1.678 -3.652 1.00 97.75 91 SER A O 1
ATOM 716 N N . PHE A 1 92 ? -2.979 2.617 -3.641 1.00 96.56 92 PHE A N 1
ATOM 717 C CA . PHE A 1 92 ? -2.745 2.491 -5.081 1.00 96.56 92 PHE A CA 1
ATOM 718 C C . PHE A 1 92 ? -2.640 1.024 -5.528 1.00 96.56 92 PHE A C 1
ATOM 720 O O . PHE A 1 92 ? -3.084 0.680 -6.620 1.00 96.56 92 PHE A O 1
ATOM 727 N N . PHE A 1 93 ? -2.092 0.153 -4.679 1.00 97.00 93 PHE A N 1
ATOM 728 C CA . PHE A 1 93 ? -1.876 -1.263 -4.982 1.00 97.00 93 PHE A CA 1
ATOM 729 C C . PHE A 1 93 ? -3.025 -2.182 -4.551 1.00 97.00 93 PHE A C 1
ATOM 731 O O . PHE A 1 93 ? -3.119 -3.300 -5.046 1.00 97.00 93 PHE A O 1
ATOM 738 N N . LEU A 1 94 ? -3.914 -1.742 -3.655 1.00 96.50 94 LEU A N 1
ATOM 739 C CA . LEU A 1 94 ? -4.996 -2.590 -3.136 1.00 96.50 94 LEU A CA 1
ATOM 740 C C . LEU A 1 94 ? -5.995 -3.047 -4.209 1.00 96.50 94 LEU A C 1
ATOM 742 O O . LEU A 1 94 ? -6.525 -4.154 -4.108 1.00 96.50 94 LEU A O 1
ATOM 746 N N . ASN A 1 95 ? -6.204 -2.229 -5.244 1.00 91.56 95 ASN A N 1
ATOM 747 C CA . ASN A 1 95 ? -7.188 -2.471 -6.305 1.00 91.56 95 ASN A CA 1
ATOM 748 C C . ASN A 1 95 ? -6.653 -3.283 -7.495 1.00 91.56 95 ASN A C 1
ATOM 750 O O . ASN A 1 95 ? -7.359 -3.429 -8.490 1.00 91.56 95 ASN A O 1
ATOM 754 N N . VAL A 1 96 ? -5.413 -3.767 -7.428 1.00 95.56 96 VAL A N 1
ATOM 755 C CA . VAL A 1 96 ? -4.765 -4.497 -8.525 1.00 95.56 96 VAL A CA 1
ATOM 756 C C . VAL A 1 96 ? -4.220 -5.828 -8.029 1.00 95.56 96 VAL A C 1
ATOM 758 O O . VAL A 1 96 ? -4.057 -6.042 -6.826 1.00 95.56 96 VAL A O 1
ATOM 761 N N . SER A 1 97 ? -3.970 -6.751 -8.949 1.00 96.56 97 SER A N 1
ATOM 762 C CA . SER A 1 97 ? -3.408 -8.061 -8.619 1.00 96.56 97 SER A CA 1
ATOM 763 C C . SER A 1 97 ? -1.914 -7.973 -8.293 1.00 96.56 97 SER A C 1
ATOM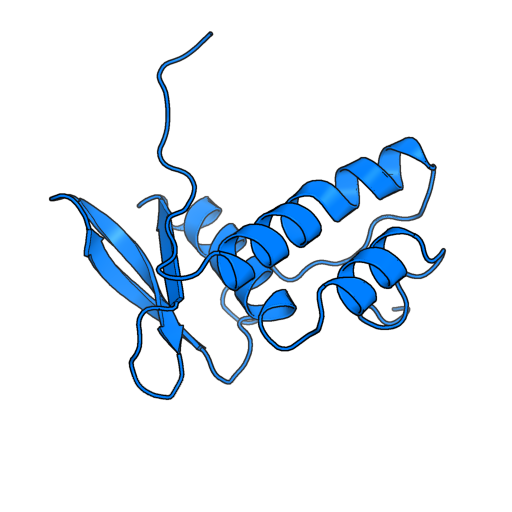 765 O O . SER A 1 97 ? -1.205 -7.084 -8.769 1.00 96.56 97 SER A O 1
ATOM 767 N N . ILE A 1 98 ? -1.404 -8.925 -7.506 1.00 96.88 98 ILE A N 1
ATOM 768 C CA . ILE A 1 98 ? 0.035 -9.027 -7.213 1.00 96.88 98 ILE A CA 1
ATOM 769 C C . ILE A 1 98 ? 0.847 -9.186 -8.506 1.00 96.88 98 ILE A C 1
ATOM 771 O O . ILE A 1 98 ? 1.888 -8.544 -8.652 1.00 96.88 98 ILE A O 1
ATOM 775 N N . ASP A 1 99 ? 0.347 -9.961 -9.470 1.00 97.62 99 ASP A N 1
ATOM 776 C CA . ASP A 1 99 ? 1.006 -10.164 -10.762 1.00 97.62 99 ASP A CA 1
ATOM 777 C C . ASP A 1 99 ? 1.160 -8.854 -11.546 1.00 97.62 99 ASP A C 1
ATOM 779 O O . ASP A 1 99 ? 2.221 -8.601 -12.116 1.00 97.62 99 ASP A O 1
ATOM 783 N N . GLU A 1 100 ? 0.159 -7.967 -11.525 1.00 97.69 100 GLU A N 1
ATOM 784 C CA . GLU A 1 100 ? 0.258 -6.644 -12.156 1.00 97.69 100 GLU A CA 1
ATOM 785 C C . GLU A 1 100 ? 1.283 -5.738 -11.461 1.00 97.69 100 GLU A C 1
ATOM 787 O O . GLU A 1 100 ? 1.992 -4.975 -12.133 1.00 97.69 100 GLU A O 1
ATOM 792 N N . ILE A 1 101 ? 1.401 -5.830 -10.130 1.00 97.38 101 ILE A N 1
ATOM 793 C CA . ILE A 1 101 ? 2.428 -5.108 -9.364 1.00 97.38 101 ILE A CA 1
ATOM 794 C C . ILE A 1 101 ? 3.809 -5.613 -9.770 1.00 97.38 101 ILE A C 1
ATOM 796 O O . ILE A 1 101 ? 4.672 -4.815 -10.138 1.00 97.38 101 ILE A O 1
ATOM 800 N N . VAL A 1 102 ? 4.015 -6.931 -9.749 1.00 97.38 102 VAL A N 1
ATOM 801 C CA . VAL A 1 102 ? 5.290 -7.559 -10.111 1.00 97.38 102 VAL A CA 1
ATOM 802 C C . VAL A 1 102 ? 5.665 -7.232 -11.554 1.00 97.38 102 VAL A C 1
ATOM 804 O O . VAL A 1 102 ? 6.790 -6.789 -11.793 1.00 97.38 102 VAL A O 1
ATOM 807 N N . ALA A 1 103 ? 4.731 -7.364 -12.499 1.00 97.50 103 ALA A N 1
ATOM 808 C CA . ALA A 1 103 ? 4.943 -7.008 -13.899 1.00 97.50 103 ALA A CA 1
ATOM 809 C C . ALA A 1 103 ? 5.392 -5.545 -14.037 1.00 97.50 103 ALA A C 1
ATOM 811 O O . ALA A 1 103 ? 6.421 -5.268 -14.653 1.00 97.50 103 ALA A O 1
ATOM 812 N N . SER A 1 104 ? 4.715 -4.621 -13.351 1.00 96.88 104 SER A N 1
ATOM 813 C CA . SER A 1 104 ? 5.075 -3.197 -13.347 1.00 96.88 104 SER A CA 1
ATOM 814 C C . SER A 1 104 ? 6.437 -2.914 -12.714 1.00 96.88 104 SER A C 1
ATOM 816 O O . SER A 1 104 ? 7.158 -2.008 -13.131 1.00 96.88 104 SER A O 1
ATOM 818 N N . CYS A 1 105 ? 6.846 -3.688 -11.711 1.00 95.88 105 CYS A N 1
ATOM 819 C CA . CYS A 1 105 ? 8.174 -3.546 -11.121 1.00 95.88 105 CYS A CA 1
ATOM 820 C C . CYS A 1 105 ? 9.296 -4.004 -12.058 1.00 95.88 105 CYS A C 1
ATOM 822 O O . CYS A 1 105 ? 10.430 -3.558 -11.886 1.00 95.88 105 CYS A O 1
ATOM 824 N N . LEU A 1 106 ? 8.996 -4.860 -13.035 1.00 96.88 106 LEU A N 1
ATOM 825 C CA . LEU A 1 106 ? 9.969 -5.428 -13.968 1.00 96.88 106 LEU A CA 1
ATOM 826 C C . LEU A 1 106 ? 9.939 -4.774 -15.356 1.00 96.88 106 LEU A C 1
ATOM 828 O O . LEU A 1 106 ? 10.934 -4.854 -16.071 1.00 96.88 106 LEU A O 1
ATOM 832 N N . ASP A 1 107 ? 8.840 -4.115 -15.721 1.00 96.94 107 ASP A N 1
ATOM 833 C CA . ASP A 1 107 ? 8.687 -3.429 -17.003 1.00 96.94 107 ASP A CA 1
ATOM 834 C C . ASP A 1 107 ? 9.548 -2.158 -17.098 1.00 96.94 107 ASP A C 1
ATOM 836 O O . ASP A 1 107 ? 9.659 -1.393 -16.137 1.00 96.94 107 ASP A O 1
ATOM 840 N N . GLN A 1 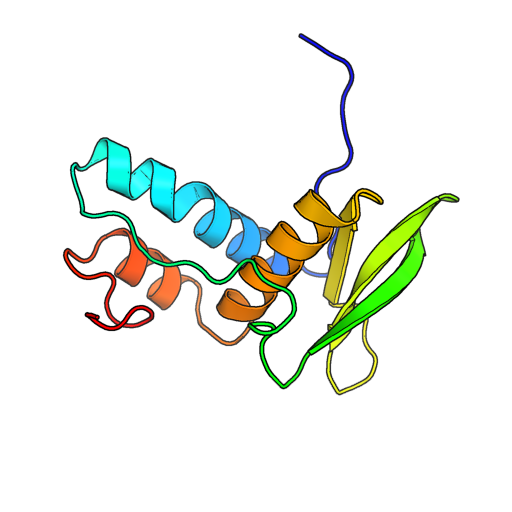108 ? 10.112 -1.870 -18.274 1.00 95.00 108 GLN A N 1
ATOM 841 C CA . GLN A 1 108 ? 10.974 -0.700 -18.491 1.00 95.00 108 GLN A CA 1
ATOM 842 C C . GLN A 1 108 ? 10.285 0.610 -18.077 1.00 95.00 108 GLN A C 1
ATOM 844 O O . GLN A 1 108 ? 10.884 1.438 -17.384 1.00 95.00 108 GLN A O 1
ATOM 849 N N . ASN A 1 109 ? 9.005 0.758 -18.418 1.00 93.56 109 ASN A N 1
ATOM 850 C CA . ASN A 1 109 ? 8.233 1.985 -18.227 1.00 93.5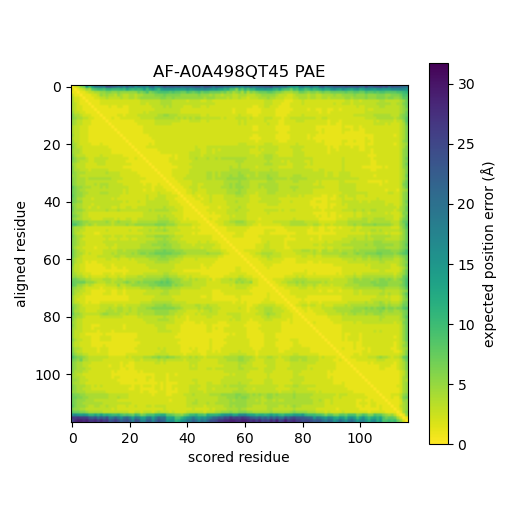6 109 ASN A CA 1
ATOM 851 C C . ASN A 1 109 ? 7.211 1.869 -17.084 1.00 93.56 109 ASN A C 1
ATOM 853 O O . ASN A 1 109 ? 6.518 2.833 -16.766 1.00 93.56 109 ASN A O 1
ATOM 857 N N . GLY A 1 110 ? 7.162 0.712 -16.422 1.00 95.56 110 GLY A N 1
ATOM 858 C CA . GLY A 1 110 ? 6.268 0.429 -15.306 1.00 95.56 110 GLY A CA 1
ATOM 859 C C . GLY A 1 110 ? 4.861 0.004 -15.717 1.00 95.56 110 GLY A C 1
ATOM 860 O O . GLY A 1 110 ? 3.940 0.089 -14.912 1.00 95.56 110 GLY A O 1
ATOM 861 N N . LYS A 1 111 ? 4.651 -0.444 -16.952 1.00 96.00 111 LYS A N 1
ATOM 862 C CA . LYS A 1 111 ? 3.346 -0.963 -17.375 1.00 96.00 111 LYS A CA 1
ATOM 863 C C . LYS A 1 111 ? 3.037 -2.295 -16.663 1.00 96.00 111 LYS A C 1
ATOM 865 O O . LYS A 1 111 ? 3.960 -3.075 -16.438 1.00 96.00 111 LYS A O 1
ATOM 870 N N . PRO A 1 112 ? 1.760 -2.592 -16.352 1.00 95.44 112 PRO A N 1
ATOM 871 C CA . PRO A 1 112 ? 0.559 -1.822 -16.708 1.00 95.44 112 PRO A CA 1
ATOM 872 C C . PRO A 1 112 ? 0.190 -0.678 -15.748 1.00 95.44 112 PRO A C 1
ATOM 874 O O . PRO A 1 112 ? -0.602 0.184 -16.128 1.00 95.44 112 PRO A O 1
ATOM 877 N N . LEU A 1 113 ? 0.728 -0.648 -14.525 1.00 94.88 113 LEU A N 1
ATOM 878 C CA . LEU A 1 113 ? 0.217 0.240 -13.470 1.00 94.88 113 LEU A CA 1
ATOM 879 C C . LEU A 1 113 ? 0.664 1.693 -13.618 1.00 94.88 113 LEU A C 1
ATOM 881 O O . LEU A 1 113 ? -0.045 2.616 -13.217 1.00 94.88 113 LEU A O 1
ATOM 885 N N . PHE A 1 114 ? 1.843 1.909 -14.188 1.00 92.25 114 PHE A N 1
ATOM 886 C CA . PHE A 1 114 ? 2.417 3.231 -14.360 1.00 92.25 114 PHE A CA 1
ATOM 887 C C . PHE A 1 114 ? 2.330 3.630 -15.829 1.00 92.25 114 PHE A C 1
ATOM 889 O O . PHE A 1 114 ? 2.636 2.853 -16.735 1.00 92.25 114 PHE A O 1
ATOM 896 N N . ARG A 1 115 ? 1.890 4.864 -16.067 1.00 82.00 115 ARG A N 1
ATOM 897 C CA . ARG A 1 115 ? 1.914 5.477 -17.395 1.00 82.00 115 ARG A CA 1
ATOM 898 C C . ARG A 1 115 ? 3.162 6.342 -17.522 1.00 82.00 115 ARG A C 1
ATOM 900 O O . ARG A 1 115 ? 3.611 6.941 -16.540 1.00 82.00 115 ARG A O 1
ATOM 907 N N . GLU A 1 116 ? 3.714 6.387 -18.731 1.00 61.44 116 GLU A N 1
ATOM 908 C CA . GLU A 1 116 ? 4.731 7.374 -19.092 1.00 61.44 116 GLU A CA 1
ATOM 909 C C . GLU A 1 116 ? 4.169 8.785 -18.872 1.00 61.44 116 GLU A C 1
ATOM 911 O O . GLU A 1 116 ? 2.962 9.005 -18.990 1.00 61.44 116 GLU A O 1
ATOM 916 N N . ARG A 1 117 ? 5.050 9.697 -18.449 1.00 52.91 117 ARG A N 1
ATOM 917 C CA . ARG A 1 117 ? 4.708 11.098 -18.182 1.00 52.91 117 ARG A CA 1
ATOM 918 C C . ARG A 1 117 ? 4.204 11.807 -19.426 1.00 52.91 117 ARG A C 1
ATOM 920 O O . ARG A 1 117 ? 4.835 11.612 -20.484 1.00 52.91 117 ARG A O 1
#

Secondary structure (DSSP, 8-state):
-------EE-SSHHHHHHHHHHHHHHHHHHHTTPPPP----SGGGS-TTEEEEEEEETTEEEEEEEETTS-EEEEE-S-HHHHHHHHHHHHHHHTS-HHHHHHHHHSSS-TTT----

Solvent-accessible surface area (backbone atoms only — not comparable to full-atom values): 6767 Å² total; per-residue (Å²): 134,80,84,90,74,80,64,71,50,52,88,45,67,68,55,51,49,39,39,50,54,63,68,44,27,64,58,54,17,56,78,66,76,38,68,85,77,91,73,52,40,48,78,92,57,41,35,89,61,48,51,80,46,79,41,79,56,95,91,37,69,18,37,26,34,27,39,78,88,68,48,73,56,33,36,33,28,63,48,73,65,64,21,42,26,53,48,18,36,38,46,66,41,70,85,52,55,63,66,51,52,53,44,17,38,71,36,76,66,20,42,81,81,39,74,79,132

pLDDT: mean 95.22, std 6.01, range [52.91, 98.62]

Foldseek 3Di:
DDDDDFFKDFPDVQLVLLLVLLVCLQVLCVVVVADDADADQDQVLADPQWHWDFDDDPNDTWIFIAGVVRDTGMTGHNDPRNRSRSNSRSNLRPVDHSVLSNCLSPDRQSPPSGDDD

Sequence (117 aa):
MGPEHFILAAPSMDTIEKYFFGRFCQAIRRKRELPRLRIPVLREQLAPNFHIDIRDFEGVDRLTLISSDGAAVAVSSSDSVTGTAELVKLSFFLNVSIDEIVASCLDQNGKPLFRER

Mean predicted aligned error: 3.11 Å

Nearest PDB structures (foldseek):
  4o6g-assembly1_A  TM=9.275E-01  e=1.353E-10  Mycobacterium tuberculosis
  5wg3-assembly1_A  TM=3.748E-01  e=1.840E+00  Homo sapiens
  3ifd-assembly1_A-2  TM=3.457E-01  e=3.180E+00  Homo sapiens
  3cik-assembly1_A  TM=3.502E-01  e=4.055E+00  Homo sapiens

Organism: NCBI:txid2341080